Protein AF-A0A9E2Z851-F1 (afdb_monomer)

Mean predicted aligned error: 10.87 Å

Secondary structure (DSSP, 8-state):
-HHHHHHHHHTT-S-HHHHHHHHHHHHHTTTTTS-SSPPPPPP-TTHHHHHHHHHHTS---HHHHHHHTT--HHHHHHHT-TTTT----S-----------

Sequence (101 aa):
MAALAVRADRLKLITPYQSKMFWIEMGRLGYRKREPNEPAKEHPSLLRQMIGFHMKKLNYSIAEMAKLLQLRAAEFQEMYRAEMVGEPSPAGGRPKLRVIK

Foldseek 3Di:
DLVVLVVCVVVVVDDPVVSVVVVVVCVVVVCVPPNPDDPDDDADQCLLVVVCCCCPVVVDDLCNVCVVVVHDSVVSCVCRPPVRNDDPPPPPDDPPDDDDD

Solvent-accessible surface area (backbone atoms only — not comparable to full-atom values): 6358 Å² total; per-residue (Å²): 109,71,69,56,56,54,50,36,48,76,69,62,76,46,51,74,66,54,53,53,49,53,54,52,51,33,54,76,71,45,42,79,83,46,59,94,66,78,76,75,87,84,72,60,81,56,56,47,55,55,52,49,40,42,41,71,73,68,62,45,49,67,64,53,50,10,57,74,70,75,42,52,56,69,56,42,50,66,70,66,30,70,81,74,43,48,78,80,63,90,68,84,63,75,85,77,82,78,82,84,129

Nearest PDB structures (foldseek):
  2wiu-assembly1_B  TM=5.744E-01  e=1.446E+00  Escherichia coli
  4yg1-assembly1_C  TM=5.669E-01  e=1.537E+00  Escherichia coli K-12
  4go1-assembly1_B-2  TM=5.856E-01  e=5.582E+00  Escherichia coli K-12
  2din-assembly1_A  TM=4.454E-01  e=5.582E+00  Homo sapiens

Radius of gyration: 21.44 Å; Cα contacts (8 Å, |Δi|>4): 47; chains: 1; bounding box: 44×41×48 Å

Structure (mmCIF, N/CA/C/O backbone):
data_AF-A0A9E2Z851-F1
#
_entry.id   AF-A0A9E2Z851-F1
#
loop_
_atom_site.group_PDB
_atom_site.id
_atom_site.type_symbol
_atom_site.label_atom_id
_atom_site.label_alt_id
_atom_site.label_comp_id
_atom_site.label_asym_id
_atom_site.label_entity_id
_atom_site.label_seq_id
_atom_site.pdbx_PDB_ins_code
_atom_site.Cartn_x
_atom_site.Cartn_y
_atom_site.Cartn_z
_atom_site.occupancy
_atom_site.B_iso_or_equiv
_atom_site.auth_seq_id
_atom_site.auth_comp_id
_atom_site.auth_asym_id
_atom_site.auth_atom_id
_atom_site.pdbx_PDB_model_num
ATOM 1 N N . MET A 1 1 ? 7.458 2.916 -13.117 1.00 77.31 1 MET A N 1
ATOM 2 C CA . MET A 1 1 ? 8.563 2.332 -13.916 1.00 77.31 1 MET A CA 1
ATOM 3 C C . MET A 1 1 ? 9.961 2.807 -13.513 1.00 77.31 1 MET A C 1
ATOM 5 O O . MET A 1 1 ? 10.811 1.959 -13.265 1.00 77.31 1 MET A O 1
ATOM 9 N N . ALA A 1 2 ? 10.236 4.115 -13.410 1.00 87.94 2 ALA A N 1
ATOM 10 C CA . ALA A 1 2 ? 11.586 4.624 -13.103 1.00 87.94 2 ALA A CA 1
ATOM 11 C C . ALA A 1 2 ? 12.204 4.038 -11.813 1.00 87.94 2 ALA A C 1
ATOM 13 O O . ALA A 1 2 ? 13.385 3.699 -11.786 1.00 87.94 2 ALA A O 1
ATOM 14 N N . ALA A 1 3 ? 11.394 3.846 -10.766 1.00 89.44 3 ALA A N 1
ATOM 15 C CA . ALA A 1 3 ? 11.837 3.245 -9.507 1.00 89.44 3 ALA A CA 1
ATOM 16 C C . ALA A 1 3 ? 12.375 1.808 -9.671 1.00 89.44 3 ALA A C 1
ATOM 18 O O . ALA A 1 3 ? 13.351 1.443 -9.015 1.00 89.44 3 ALA A O 1
ATOM 19 N N . LEU A 1 4 ? 11.788 1.009 -10.572 1.00 90.12 4 LEU A N 1
ATOM 20 C CA . LEU A 1 4 ? 12.231 -0.364 -10.840 1.00 90.12 4 LEU A CA 1
ATOM 21 C C . LEU A 1 4 ? 13.586 -0.384 -11.549 1.00 90.12 4 LEU A C 1
ATOM 23 O O . LEU A 1 4 ? 14.470 -1.131 -11.136 1.00 90.12 4 LEU A O 1
ATOM 27 N N . ALA A 1 5 ? 13.777 0.478 -12.553 1.00 91.62 5 ALA A N 1
ATOM 28 C CA . ALA A 1 5 ? 15.055 0.606 -13.255 1.00 91.62 5 ALA A CA 1
ATOM 29 C C . ALA A 1 5 ? 16.184 1.020 -12.293 1.00 91.62 5 ALA A C 1
ATOM 31 O O . ALA A 1 5 ? 17.238 0.389 -12.270 1.00 91.62 5 ALA A O 1
ATOM 32 N N . VAL A 1 6 ? 15.932 2.008 -11.423 1.00 94.31 6 VAL A N 1
ATOM 33 C CA . VAL A 1 6 ? 16.887 2.433 -10.380 1.00 94.31 6 VAL A CA 1
ATOM 34 C C . VAL A 1 6 ? 17.196 1.297 -9.406 1.00 94.31 6 VAL A C 1
ATOM 36 O O . VAL A 1 6 ? 18.347 1.111 -9.009 1.00 94.31 6 VAL A O 1
ATOM 39 N N . ARG A 1 7 ? 16.183 0.527 -8.990 1.00 97.12 7 ARG A N 1
ATOM 40 C CA . ARG A 1 7 ? 16.388 -0.590 -8.063 1.00 97.12 7 ARG A CA 1
ATOM 41 C C . ARG A 1 7 ? 17.214 -1.708 -8.698 1.00 97.12 7 ARG A C 1
ATOM 43 O O . ARG A 1 7 ? 18.117 -2.211 -8.035 1.00 97.12 7 ARG A O 1
ATOM 50 N N . ALA A 1 8 ? 16.929 -2.072 -9.945 1.00 96.50 8 ALA A N 1
ATOM 51 C CA . ALA A 1 8 ? 17.660 -3.102 -10.680 1.00 96.50 8 ALA A CA 1
ATOM 52 C C . ALA A 1 8 ? 19.133 -2.723 -10.900 1.00 96.50 8 ALA A C 1
ATOM 54 O O . ALA A 1 8 ? 20.013 -3.556 -10.687 1.00 96.50 8 ALA A O 1
ATOM 55 N N . ASP A 1 9 ? 19.399 -1.460 -11.243 1.00 96.88 9 ASP A N 1
ATOM 56 C CA . ASP A 1 9 ? 20.750 -0.905 -11.391 1.00 96.88 9 ASP A CA 1
ATOM 57 C C . ASP A 1 9 ? 21.536 -0.970 -10.070 1.00 96.88 9 ASP A C 1
ATOM 59 O O . ASP A 1 9 ? 22.631 -1.527 -10.012 1.00 96.88 9 ASP A O 1
ATOM 63 N N . ARG A 1 10 ? 20.925 -0.524 -8.960 1.00 97.31 10 ARG A N 1
ATOM 64 C CA . ARG A 1 10 ? 21.531 -0.604 -7.615 1.00 97.31 10 ARG A CA 1
ATOM 65 C C . ARG A 1 10 ? 21.836 -2.033 -7.175 1.00 97.31 10 ARG A C 1
ATOM 67 O O . ARG A 1 10 ? 22.828 -2.259 -6.489 1.00 97.31 10 ARG A O 1
ATOM 74 N N . LEU A 1 11 ? 20.973 -2.980 -7.536 1.00 97.94 11 LEU A N 1
ATOM 75 C CA . LEU A 1 11 ? 21.170 -4.403 -7.257 1.00 97.94 11 LEU A CA 1
ATOM 76 C C . LEU A 1 11 ? 22.121 -5.084 -8.253 1.00 97.94 11 LEU A C 1
ATOM 78 O O . LEU A 1 11 ? 22.370 -6.277 -8.109 1.00 97.94 11 LEU A O 1
ATOM 82 N N . LYS A 1 12 ? 22.657 -4.348 -9.238 1.00 96.75 12 LYS A N 1
ATOM 83 C CA . LYS A 1 12 ? 23.533 -4.862 -10.302 1.00 96.75 12 LYS A CA 1
ATOM 84 C C . LYS A 1 12 ? 22.909 -6.020 -11.094 1.00 96.75 12 LYS A C 1
ATOM 86 O O . LYS A 1 12 ? 23.617 -6.891 -11.588 1.00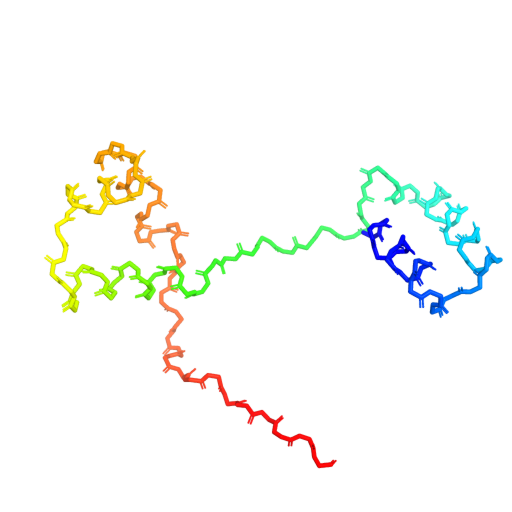 96.75 12 LYS A O 1
ATOM 91 N N . LEU A 1 13 ? 21.580 -6.023 -11.218 1.00 97.81 13 LEU A N 1
ATOM 92 C CA . LEU A 1 13 ? 20.831 -7.013 -12.003 1.00 97.81 13 LEU A CA 1
ATOM 93 C C . LEU A 1 13 ? 20.800 -6.668 -13.498 1.00 97.81 13 LEU A C 1
ATOM 95 O O . LEU A 1 13 ? 20.475 -7.517 -14.320 1.00 97.81 13 LEU A O 1
ATOM 99 N N . ILE A 1 14 ? 21.127 -5.421 -13.840 1.00 96.81 14 ILE A N 1
ATOM 100 C CA . ILE A 1 14 ? 21.260 -4.926 -15.210 1.00 96.81 14 ILE A CA 1
ATOM 101 C C . ILE A 1 14 ? 22.636 -4.291 -15.394 1.00 96.81 14 ILE A C 1
ATOM 103 O O . ILE A 1 14 ? 23.243 -3.796 -14.443 1.00 96.81 14 ILE A O 1
ATOM 107 N N . THR A 1 15 ? 23.135 -4.295 -16.625 1.00 97.81 15 THR A N 1
ATOM 108 C CA . THR A 1 15 ? 24.407 -3.648 -16.961 1.00 97.81 15 THR A CA 1
ATOM 109 C C . THR A 1 15 ? 24.248 -2.124 -17.055 1.00 97.81 15 THR A C 1
ATOM 111 O O . THR A 1 15 ? 23.148 -1.633 -17.335 1.00 97.81 15 THR A O 1
ATOM 114 N N . PRO A 1 16 ? 25.340 -1.343 -16.926 1.00 95.81 16 PRO A N 1
ATOM 115 C CA . PRO A 1 16 ? 25.289 0.110 -17.112 1.00 95.81 16 PRO A CA 1
ATOM 116 C C . PRO A 1 16 ? 24.739 0.522 -18.486 1.00 95.81 16 PRO A C 1
ATOM 118 O O . PRO A 1 16 ? 24.031 1.521 -18.613 1.00 95.81 16 PRO A O 1
ATOM 121 N N . TYR A 1 17 ? 25.025 -0.275 -19.522 1.00 96.88 17 TYR A N 1
ATOM 122 C CA . TYR A 1 17 ? 24.484 -0.060 -20.861 1.00 96.88 17 TYR A CA 1
ATOM 123 C C . TYR A 1 17 ? 22.965 -0.257 -20.899 1.00 96.88 17 TYR A C 1
ATOM 125 O O . TYR A 1 17 ? 22.254 0.610 -21.404 1.00 96.88 17 TYR A O 1
ATOM 133 N N . GLN A 1 18 ? 22.456 -1.348 -20.319 1.00 96.31 18 GLN A N 1
ATOM 134 C CA . GLN A 1 18 ? 21.014 -1.603 -20.228 1.00 96.31 18 GLN A CA 1
ATOM 135 C C . GLN A 1 18 ? 20.306 -0.497 -19.444 1.00 96.31 18 GLN A C 1
ATOM 137 O O . GLN A 1 18 ? 19.294 0.021 -19.905 1.00 96.31 18 GLN A O 1
ATOM 142 N N . SER A 1 19 ? 20.874 -0.077 -18.311 1.00 96.00 19 SER A N 1
ATOM 143 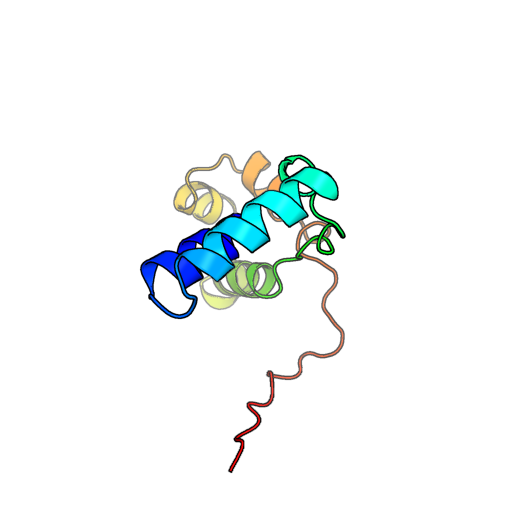C CA . SER A 1 19 ? 20.374 1.043 -17.505 1.00 96.00 19 SER A CA 1
ATOM 144 C C . SER A 1 19 ? 20.247 2.322 -18.345 1.00 96.00 19 SER A C 1
ATOM 146 O O . SER A 1 19 ? 19.171 2.919 -18.425 1.00 96.00 19 SER A O 1
ATOM 148 N N . LYS A 1 20 ? 21.303 2.693 -19.086 1.00 95.62 20 LYS A N 1
ATOM 149 C CA . LYS A 1 20 ? 21.286 3.836 -20.015 1.00 95.62 20 LYS A CA 1
ATOM 150 C C . LYS A 1 20 ? 20.215 3.693 -21.103 1.00 95.62 20 LYS A C 1
ATOM 152 O O . LYS A 1 20 ? 19.493 4.655 -21.365 1.00 95.62 20 LYS A O 1
ATOM 157 N N . MET A 1 21 ? 20.107 2.523 -21.733 1.00 96.69 21 MET A N 1
ATOM 158 C CA . MET A 1 21 ? 19.119 2.276 -22.789 1.00 96.69 21 MET A CA 1
ATOM 159 C C . MET A 1 21 ? 17.684 2.381 -22.267 1.00 96.69 21 MET A C 1
ATOM 161 O O . MET A 1 21 ? 16.872 3.070 -22.882 1.00 96.69 21 MET A O 1
ATOM 165 N N . PHE A 1 22 ? 17.395 1.817 -21.090 1.00 93.62 22 PHE A N 1
ATOM 166 C CA . PHE A 1 22 ? 16.091 1.952 -20.437 1.00 93.62 22 PHE A CA 1
ATOM 167 C C . PHE A 1 22 ? 15.703 3.417 -20.235 1.00 93.62 22 PHE A C 1
ATOM 169 O O . PHE A 1 22 ? 14.562 3.803 -20.488 1.00 93.62 22 PHE A O 1
ATOM 176 N N . TRP A 1 23 ? 16.643 4.260 -19.807 1.00 93.31 23 TRP A N 1
ATOM 177 C CA . TRP A 1 23 ? 16.376 5.685 -19.623 1.00 93.31 23 TRP A CA 1
ATOM 178 C C . TRP A 1 23 ? 16.081 6.425 -20.927 1.00 93.31 23 TRP A C 1
ATOM 180 O O . TRP A 1 23 ? 15.180 7.269 -20.946 1.00 93.31 23 TRP A O 1
ATOM 190 N N . ILE A 1 24 ? 16.811 6.108 -21.998 1.00 94.69 24 ILE A N 1
ATOM 191 C CA . ILE A 1 24 ? 16.581 6.678 -23.332 1.00 94.69 24 ILE A CA 1
ATOM 192 C C . ILE A 1 24 ? 15.197 6.274 -23.839 1.00 94.69 24 ILE A C 1
ATOM 194 O O . ILE A 1 24 ? 14.422 7.127 -24.271 1.00 94.69 24 ILE A O 1
ATOM 198 N N . GLU A 1 25 ? 14.853 4.993 -23.731 1.00 93.62 25 GLU A N 1
ATOM 199 C CA . GLU A 1 25 ? 13.580 4.469 -24.211 1.00 93.62 25 GLU A CA 1
ATOM 200 C C . GLU A 1 25 ? 12.388 5.017 -23.416 1.00 93.62 25 GLU A C 1
ATOM 202 O O . GLU A 1 25 ? 11.417 5.487 -24.011 1.00 93.62 25 GLU A O 1
ATOM 207 N N . MET A 1 26 ? 12.490 5.081 -22.084 1.00 91.88 26 MET A N 1
ATOM 208 C CA . MET A 1 26 ? 11.474 5.726 -21.243 1.00 91.88 26 MET A CA 1
ATOM 209 C C . MET A 1 26 ? 11.302 7.216 -21.570 1.00 91.88 26 MET A C 1
ATOM 211 O O . MET A 1 26 ? 10.197 7.744 -21.452 1.00 91.88 26 MET A O 1
ATOM 215 N N . GLY A 1 27 ? 12.375 7.912 -21.960 1.00 91.62 27 GLY A N 1
ATOM 216 C CA . GLY A 1 27 ? 12.304 9.294 -22.437 1.00 91.62 27 GLY A CA 1
ATOM 217 C C . GLY A 1 27 ? 11.561 9.401 -23.768 1.00 91.62 27 GLY A C 1
ATOM 218 O O . GLY A 1 27 ? 10.610 10.174 -23.875 1.00 91.62 27 GLY A O 1
ATOM 219 N N . ARG A 1 28 ? 11.952 8.576 -24.746 1.00 93.69 28 ARG A N 1
ATOM 220 C CA . ARG A 1 28 ? 11.355 8.515 -26.090 1.00 93.69 28 ARG A CA 1
ATOM 221 C C . ARG A 1 28 ? 9.859 8.204 -26.053 1.00 93.69 28 ARG A C 1
ATOM 223 O O . ARG A 1 28 ? 9.098 8.796 -26.808 1.00 93.69 28 ARG A O 1
ATOM 230 N N . LEU A 1 29 ? 9.443 7.293 -25.177 1.00 91.25 29 LEU A N 1
ATOM 231 C CA . LEU A 1 29 ? 8.048 6.870 -25.028 1.00 91.25 29 LEU A CA 1
ATOM 232 C C . LEU A 1 29 ? 7.226 7.782 -24.096 1.00 91.25 29 LEU A C 1
ATOM 234 O O . LEU A 1 29 ? 6.042 7.539 -23.885 1.00 91.25 29 LEU A O 1
ATOM 238 N N . GLY A 1 30 ? 7.831 8.823 -23.512 1.00 90.31 30 GLY A N 1
ATOM 239 C CA . GLY A 1 30 ? 7.146 9.743 -22.595 1.00 90.31 30 GLY A CA 1
ATOM 240 C C . GLY A 1 30 ? 6.880 9.176 -21.192 1.00 90.31 30 GLY A C 1
ATOM 241 O O . GLY A 1 30 ? 6.302 9.862 -20.346 1.00 90.31 30 GLY A O 1
ATOM 242 N N . TYR A 1 31 ? 7.374 7.971 -20.894 1.00 90.69 31 TYR A N 1
ATOM 243 C CA . TYR A 1 31 ? 7.142 7.255 -19.634 1.00 90.69 31 TYR A CA 1
ATOM 244 C C . TYR A 1 31 ? 7.775 7.900 -18.401 1.00 90.69 31 TYR A C 1
ATOM 246 O O . TYR A 1 31 ? 7.471 7.529 -17.269 1.00 90.69 31 TYR A O 1
ATOM 254 N N . ARG A 1 32 ? 8.636 8.903 -18.602 1.00 83.94 32 ARG A N 1
ATOM 255 C CA . ARG A 1 32 ? 9.179 9.730 -17.516 1.00 83.94 32 ARG A CA 1
ATOM 256 C C . ARG A 1 32 ? 8.131 10.626 -16.856 1.00 83.94 32 ARG A C 1
ATOM 258 O O . ARG A 1 32 ? 8.335 11.021 -15.715 1.00 83.94 32 ARG A O 1
ATOM 265 N N . LYS A 1 33 ? 7.073 10.993 -17.586 1.00 84.62 33 LYS A N 1
ATOM 266 C CA . LYS A 1 33 ? 6.017 11.898 -17.101 1.00 84.62 33 LYS A CA 1
ATOM 267 C C . LYS A 1 33 ? 4.726 11.162 -16.768 1.00 84.62 33 LYS A C 1
ATOM 269 O O . LYS A 1 33 ? 4.015 11.584 -15.866 1.00 84.62 33 LYS A O 1
ATOM 274 N N . ARG A 1 34 ? 4.421 10.084 -17.492 1.00 83.31 34 ARG A N 1
ATOM 275 C CA . ARG A 1 34 ? 3.224 9.272 -17.270 1.00 83.31 34 ARG A CA 1
ATOM 276 C C . ARG A 1 34 ? 3.544 7.815 -17.529 1.00 83.31 34 ARG A C 1
ATOM 278 O O . ARG A 1 34 ? 4.054 7.500 -18.597 1.00 83.31 34 ARG A O 1
ATOM 285 N N . GLU A 1 35 ? 3.257 6.940 -16.574 1.00 82.56 35 GLU A N 1
ATOM 286 C CA . GLU A 1 35 ? 3.475 5.510 -16.785 1.00 82.56 35 GLU A CA 1
ATOM 287 C C . GLU A 1 35 ? 2.615 4.997 -17.959 1.00 82.56 35 GLU A C 1
ATOM 289 O O . GLU A 1 35 ? 1.550 5.564 -18.219 1.00 82.56 35 GLU A O 1
ATOM 294 N N . PRO A 1 36 ? 3.079 3.970 -18.701 1.00 82.81 36 PRO A N 1
ATOM 295 C CA . PRO A 1 36 ? 2.388 3.471 -19.893 1.00 82.81 36 PRO A CA 1
ATOM 296 C C . PRO A 1 36 ? 0.926 3.118 -19.613 1.00 82.81 36 PRO A C 1
ATOM 298 O O . PRO A 1 36 ? 0.044 3.509 -20.371 1.00 82.81 36 PRO A O 1
ATOM 301 N N . ASN A 1 37 ? 0.698 2.439 -18.488 1.00 81.69 37 ASN A N 1
ATOM 302 C CA . ASN A 1 37 ? -0.609 2.119 -17.941 1.00 81.69 37 ASN A CA 1
ATOM 303 C C . ASN A 1 37 ? -0.610 2.521 -16.470 1.00 81.69 37 ASN A C 1
ATOM 305 O O . ASN A 1 37 ? 0.302 2.155 -15.726 1.00 81.69 37 ASN A O 1
ATOM 309 N N . GLU A 1 38 ? -1.633 3.255 -16.052 1.00 78.75 38 GLU A N 1
ATOM 310 C CA . GLU A 1 38 ? -1.864 3.495 -14.634 1.00 78.75 38 GLU A CA 1
ATOM 311 C C . GLU A 1 38 ? -2.333 2.180 -13.996 1.00 78.75 38 GLU A C 1
ATOM 313 O O . GLU A 1 38 ? -3.238 1.534 -14.540 1.00 78.75 38 GLU A O 1
ATOM 318 N N . PRO A 1 39 ? -1.717 1.727 -12.890 1.00 77.50 39 PRO A N 1
ATOM 319 C CA . PRO A 1 39 ? -2.237 0.577 -12.171 1.00 77.50 39 PRO A CA 1
ATOM 320 C C . PRO A 1 39 ? -3.668 0.875 -11.716 1.00 77.50 39 PRO A C 1
ATOM 322 O O . PRO A 1 39 ? -4.004 2.010 -11.367 1.00 77.50 39 PRO A O 1
ATOM 325 N N . ALA A 1 40 ? -4.522 -0.149 -11.724 1.00 82.00 40 ALA A N 1
ATOM 326 C CA . ALA A 1 40 ? -5.861 -0.018 -11.167 1.00 82.00 40 ALA A CA 1
ATOM 327 C C . ALA A 1 40 ? -5.760 0.454 -9.709 1.00 82.00 40 ALA A C 1
ATOM 329 O O . ALA A 1 40 ? -4.836 0.061 -8.994 1.00 82.00 40 ALA A O 1
ATOM 330 N N . LYS A 1 41 ? -6.709 1.291 -9.272 1.00 78.44 41 LYS A N 1
ATOM 331 C CA . LYS A 1 41 ? -6.751 1.758 -7.883 1.00 78.44 41 LYS A CA 1
ATOM 332 C C . LYS A 1 41 ? -6.738 0.550 -6.950 1.00 78.44 41 LYS A C 1
ATOM 334 O O . LYS A 1 41 ? -7.629 -0.296 -7.003 1.00 78.44 41 LYS A O 1
ATOM 339 N N . GLU A 1 42 ? -5.713 0.473 -6.111 1.00 71.62 42 GLU A N 1
ATOM 340 C CA . GLU A 1 42 ? -5.628 -0.570 -5.102 1.00 71.62 42 GLU A CA 1
ATOM 341 C C . GLU A 1 42 ? -6.657 -0.290 -4.008 1.00 71.62 42 GLU A C 1
ATOM 343 O O . GLU A 1 42 ? -6.713 0.804 -3.445 1.00 71.62 42 GLU A O 1
ATOM 348 N N . HIS A 1 43 ? -7.472 -1.296 -3.702 1.00 73.19 43 HIS A N 1
ATOM 349 C CA . HIS A 1 43 ? -8.383 -1.256 -2.568 1.00 73.19 43 HIS A CA 1
ATOM 350 C C . HIS A 1 43 ? -7.808 -2.115 -1.440 1.00 73.19 43 HIS A C 1
ATOM 352 O O . HIS A 1 43 ? -7.479 -3.286 -1.665 1.00 73.19 43 HIS A O 1
ATOM 358 N N . PRO A 1 44 ? -7.671 -1.572 -0.222 1.00 74.81 44 PRO A N 1
ATOM 359 C CA . PRO A 1 44 ? -7.052 -2.299 0.871 1.00 74.81 44 PRO A CA 1
ATOM 360 C C . PRO A 1 44 ? -7.967 -3.435 1.345 1.00 74.81 44 PRO A C 1
ATOM 362 O O . PRO A 1 44 ? -8.964 -3.216 2.029 1.00 74.81 44 PRO A O 1
ATOM 365 N N . SER A 1 45 ? -7.599 -4.675 1.023 1.00 73.88 45 SER A N 1
ATOM 366 C CA . SER A 1 45 ? -8.396 -5.870 1.340 1.00 73.88 45 SER A CA 1
ATOM 367 C C . SER A 1 45 ? -8.438 -6.205 2.838 1.00 73.88 45 SER A C 1
ATOM 369 O O . SER A 1 45 ? -9.429 -6.741 3.336 1.00 73.88 45 SER A O 1
ATOM 371 N N . LEU A 1 46 ? -7.373 -5.873 3.575 1.00 83.12 46 LEU A N 1
ATOM 372 C CA . LEU A 1 46 ? -7.235 -6.185 5.002 1.00 83.12 46 LEU A CA 1
ATOM 373 C C .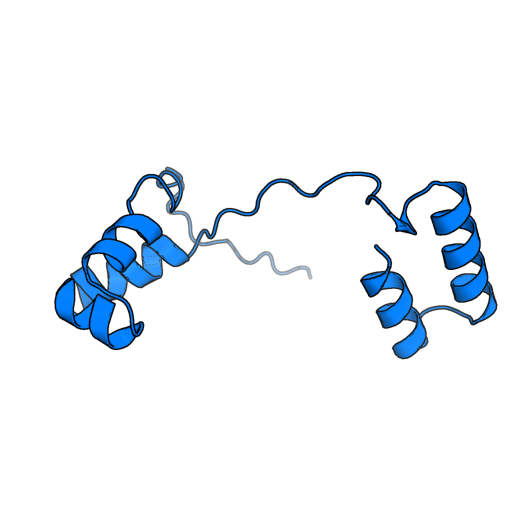 LEU A 1 46 ? -7.729 -5.076 5.928 1.00 83.12 46 LEU A C 1
ATOM 375 O O . LEU A 1 46 ? -8.024 -5.348 7.091 1.00 83.12 46 LEU A O 1
ATOM 379 N N . LEU A 1 47 ? -7.862 -3.842 5.439 1.00 85.19 47 LEU A N 1
ATOM 380 C CA . LEU A 1 47 ? -8.193 -2.701 6.292 1.00 85.19 47 LEU A CA 1
ATOM 381 C C . LEU A 1 47 ? -9.551 -2.890 6.983 1.00 85.19 47 LEU A C 1
ATOM 383 O O . LEU A 1 47 ? -9.679 -2.647 8.183 1.00 85.19 47 LEU A O 1
ATOM 387 N N . ARG A 1 48 ? -10.539 -3.452 6.272 1.00 80.44 48 ARG A N 1
ATOM 388 C CA . ARG A 1 48 ? -11.862 -3.774 6.840 1.00 80.44 48 ARG A CA 1
ATOM 389 C C . ARG A 1 48 ? -11.750 -4.779 7.971 1.00 80.44 48 ARG A C 1
ATOM 391 O O . ARG A 1 48 ? -12.422 -4.648 8.992 1.00 8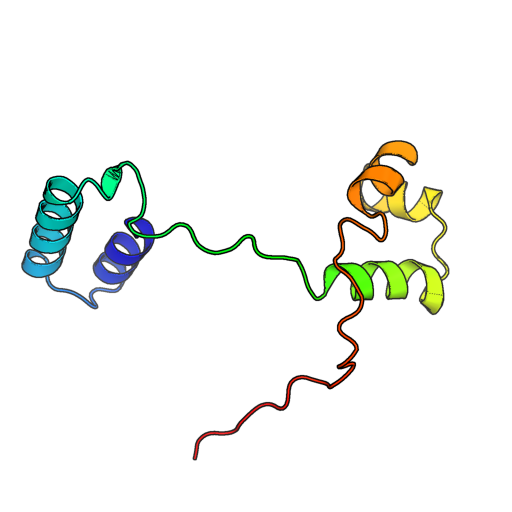0.44 48 ARG A O 1
ATOM 398 N N . GLN A 1 49 ? -10.921 -5.799 7.767 1.00 84.62 49 GLN A N 1
ATOM 399 C CA . GLN A 1 49 ? -10.728 -6.872 8.731 1.00 84.62 49 GLN A CA 1
ATOM 400 C C . GLN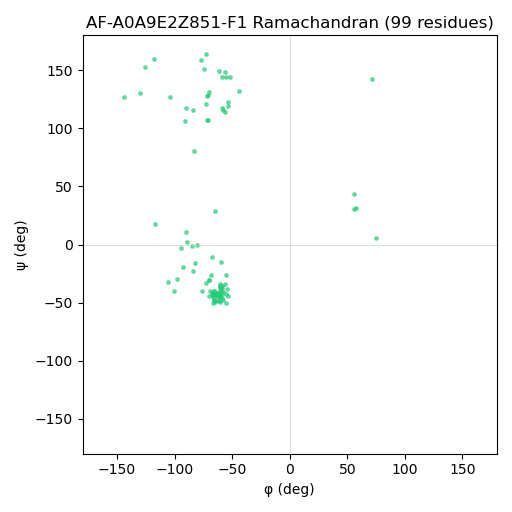 A 1 49 ? -10.028 -6.346 9.981 1.00 84.62 49 GLN A C 1
ATOM 402 O O . GLN A 1 49 ? -10.457 -6.671 11.082 1.00 84.62 49 GLN A O 1
ATOM 407 N N . MET A 1 50 ? -9.022 -5.482 9.823 1.00 88.12 50 MET A N 1
ATOM 408 C CA . MET A 1 50 ? -8.330 -4.850 10.946 1.00 88.12 50 MET A CA 1
ATOM 409 C C . MET A 1 50 ? -9.288 -4.008 11.786 1.00 88.12 50 MET A C 1
ATOM 411 O O . MET A 1 50 ? -9.356 -4.193 12.998 1.00 88.12 50 MET A O 1
ATOM 415 N N . ILE A 1 51 ? -10.080 -3.137 11.162 1.00 89.12 51 ILE A N 1
ATOM 416 C CA . ILE A 1 51 ? -11.021 -2.272 11.889 1.00 89.12 51 ILE A CA 1
ATOM 417 C C . ILE A 1 51 ? -12.125 -3.104 12.537 1.00 89.12 51 ILE A C 1
ATOM 419 O O . ILE A 1 51 ? -12.416 -2.945 13.720 1.00 89.12 51 ILE A O 1
ATOM 423 N N . GLY A 1 52 ? -12.685 -4.061 11.793 1.00 87.12 52 GLY A N 1
ATOM 424 C CA . GLY A 1 52 ? -13.675 -4.994 12.317 1.00 87.12 52 GLY A CA 1
ATOM 425 C C . GLY A 1 52 ? -13.148 -5.813 13.496 1.00 87.12 52 GLY A C 1
ATOM 426 O O . GLY A 1 52 ? -13.888 -6.045 14.446 1.00 87.12 52 GLY A O 1
ATOM 427 N N . PHE A 1 53 ? -11.878 -6.215 13.477 1.00 90.12 53 PHE A N 1
ATOM 428 C CA . PHE A 1 53 ? -11.240 -6.916 14.586 1.00 90.12 53 PHE A CA 1
ATOM 429 C C . PHE A 1 53 ? -11.136 -6.028 15.832 1.00 90.12 53 PHE A C 1
ATOM 431 O O . PHE A 1 53 ? -11.587 -6.434 16.900 1.00 90.12 53 PHE A O 1
ATOM 438 N N . HIS A 1 54 ? -10.636 -4.797 15.706 1.00 91.62 54 HIS A N 1
ATOM 439 C CA . HIS A 1 54 ? -10.505 -3.898 16.858 1.00 91.62 54 HIS A CA 1
ATOM 440 C C . HIS A 1 54 ? -11.870 -3.531 17.455 1.00 91.62 54 HIS A C 1
ATOM 442 O O . HIS A 1 54 ? -12.048 -3.587 18.668 1.00 91.62 54 HIS A O 1
ATOM 448 N N . MET A 1 55 ? -12.870 -3.259 16.615 1.00 89.31 55 MET A N 1
ATOM 449 C CA . MET A 1 55 ? -14.200 -2.889 17.104 1.00 89.31 55 MET A CA 1
ATOM 450 C C . MET A 1 55 ? -15.009 -4.078 17.639 1.00 89.31 55 MET A C 1
ATOM 452 O O . MET A 1 55 ? -15.691 -3.936 18.645 1.00 89.31 55 MET A O 1
ATOM 456 N N . LYS A 1 56 ? -14.960 -5.255 16.992 1.00 88.50 56 LYS A N 1
ATOM 457 C CA . LYS A 1 56 ? -15.824 -6.404 17.349 1.00 88.50 56 LYS A CA 1
ATOM 458 C C . LYS A 1 56 ? -15.162 -7.445 18.245 1.00 88.50 56 LYS A C 1
ATOM 460 O O . LYS A 1 56 ? -15.866 -8.178 18.929 1.00 88.50 56 LYS A O 1
ATOM 465 N N . LYS A 1 57 ? -13.839 -7.612 18.162 1.00 90.75 57 LYS A N 1
ATOM 466 C CA . LYS A 1 57 ? -13.102 -8.607 18.963 1.00 90.75 57 LYS A CA 1
ATOM 467 C C . LYS A 1 57 ? -12.423 -7.977 20.163 1.00 90.75 57 LYS A C 1
ATOM 469 O O . LYS A 1 57 ? -12.441 -8.581 21.227 1.00 90.75 57 LYS A O 1
ATOM 474 N N . LEU A 1 58 ? -11.858 -6.785 19.992 1.00 94.19 58 LEU A N 1
ATOM 475 C CA . LEU A 1 58 ? -11.218 -6.053 21.084 1.00 94.19 58 LEU A CA 1
ATOM 476 C C . LEU A 1 58 ? -12.155 -5.040 21.764 1.00 94.19 58 LEU A C 1
ATOM 478 O O . LEU A 1 58 ? -11.755 -4.426 22.745 1.00 94.19 58 LEU A O 1
ATOM 482 N N . ASN A 1 59 ? -13.393 -4.892 21.274 1.00 92.75 59 ASN A N 1
ATOM 483 C CA . ASN A 1 59 ? -14.433 -4.005 21.813 1.00 92.75 59 ASN A CA 1
ATOM 484 C C . ASN A 1 59 ? -14.044 -2.521 21.883 1.00 92.75 59 ASN A C 1
ATOM 486 O O . ASN A 1 59 ? -14.527 -1.797 22.749 1.00 92.75 59 ASN A O 1
ATOM 490 N N . TYR 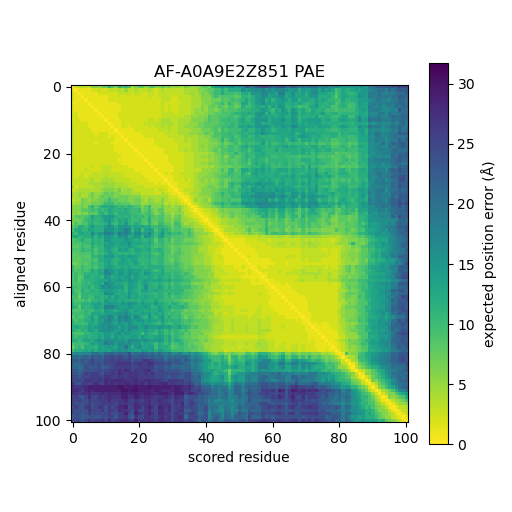A 1 60 ? -13.205 -2.052 20.958 1.00 92.81 60 TYR A N 1
ATOM 491 C CA . TYR A 1 60 ? -12.863 -0.635 20.887 1.00 92.81 60 TYR A CA 1
ATOM 492 C C . TYR A 1 60 ? -14.071 0.176 20.416 1.00 92.81 60 TYR A C 1
ATOM 494 O O . TYR A 1 60 ? -14.688 -0.118 19.386 1.00 92.81 60 TYR A O 1
ATOM 502 N N . SER A 1 61 ? -14.361 1.251 21.137 1.00 92.44 61 SER A N 1
ATOM 503 C CA . SER A 1 61 ? -15.302 2.277 20.709 1.00 92.44 61 SER A CA 1
ATOM 504 C C . SER A 1 61 ? -14.718 3.144 19.588 1.00 92.44 61 SER A C 1
ATOM 506 O O . SER A 1 61 ? -13.509 3.200 19.352 1.00 92.44 61 SER A O 1
ATOM 508 N N . ILE A 1 62 ? -15.587 3.891 18.904 1.00 91.06 62 ILE A N 1
ATOM 509 C CA . ILE A 1 62 ? -15.173 4.858 17.874 1.00 91.06 62 ILE A CA 1
ATOM 510 C C . ILE A 1 62 ? -14.240 5.924 18.463 1.00 91.06 62 ILE A C 1
ATOM 512 O O . ILE A 1 62 ? -13.270 6.310 17.816 1.00 91.06 62 ILE A O 1
ATOM 516 N N . ALA A 1 63 ? -14.510 6.387 19.686 1.00 93.31 63 ALA A N 1
ATOM 517 C CA . ALA A 1 63 ? -13.688 7.393 20.352 1.00 93.31 63 ALA A CA 1
ATOM 518 C C . ALA A 1 63 ? -12.280 6.862 20.661 1.00 93.31 63 ALA A C 1
ATOM 520 O O . ALA A 1 63 ? -11.293 7.567 20.457 1.00 93.31 63 ALA A O 1
ATOM 521 N N . GLU A 1 64 ? -12.176 5.605 21.095 1.00 93.50 64 GLU A N 1
ATOM 522 C CA . GLU A 1 64 ? -10.891 4.950 21.354 1.00 93.50 64 GLU A CA 1
ATOM 523 C C . GLU A 1 64 ? -10.118 4.686 20.065 1.00 93.50 64 GLU A C 1
ATOM 525 O O . GLU A 1 64 ? -8.914 4.918 20.029 1.00 93.50 64 GLU A O 1
ATOM 530 N N . MET A 1 65 ? -10.797 4.276 18.990 1.00 93.25 65 MET A N 1
ATOM 531 C CA . MET A 1 65 ? -10.175 4.123 17.671 1.00 93.25 65 MET A CA 1
ATOM 532 C C . MET A 1 65 ? -9.667 5.454 17.113 1.00 93.25 65 MET A C 1
ATOM 534 O O . MET A 1 65 ? -8.545 5.526 16.615 1.00 93.25 65 MET A O 1
ATOM 538 N N . ALA A 1 66 ? -10.466 6.515 17.226 1.00 94.06 66 ALA A N 1
ATOM 539 C CA . ALA A 1 66 ? -10.069 7.855 16.814 1.00 94.06 66 ALA A CA 1
ATOM 540 C C . ALA A 1 66 ? -8.844 8.326 17.614 1.00 94.06 66 ALA A C 1
ATOM 542 O O . ALA A 1 66 ? -7.863 8.781 17.034 1.00 94.06 66 ALA A O 1
ATOM 543 N N . LYS A 1 67 ? -8.834 8.102 18.933 1.00 95.19 67 LYS A N 1
ATOM 544 C CA . LYS A 1 67 ? -7.684 8.403 19.793 1.00 95.19 67 LYS A CA 1
ATOM 545 C C . LYS A 1 67 ? -6.443 7.574 19.436 1.00 95.19 67 LYS A C 1
ATOM 547 O O . LYS A 1 67 ? -5.349 8.127 19.384 1.00 95.19 67 LYS A O 1
ATOM 552 N N . LEU A 1 68 ? -6.599 6.274 19.174 1.00 93.69 68 LEU A N 1
ATOM 553 C CA . LEU A 1 68 ? -5.511 5.371 18.777 1.00 93.69 68 LEU A CA 1
ATOM 554 C C . LEU A 1 68 ? -4.829 5.857 17.493 1.00 93.69 68 LEU A C 1
ATOM 556 O O . LEU A 1 68 ? -3.605 5.852 17.399 1.00 93.69 68 LEU A O 1
ATOM 560 N N . LEU A 1 69 ? -5.630 6.296 16.523 1.00 92.44 69 LEU A N 1
ATOM 561 C CA . LEU A 1 69 ? -5.166 6.750 15.214 1.00 92.44 69 LEU A CA 1
ATOM 562 C C . LEU A 1 69 ? -4.838 8.249 15.166 1.00 92.44 69 LEU A C 1
ATOM 564 O O . LEU A 1 69 ? -4.459 8.736 14.106 1.00 92.44 69 LEU A O 1
ATOM 568 N N . GLN A 1 70 ? -4.955 8.965 16.291 1.00 95.25 70 GLN A N 1
ATOM 569 C CA . GLN A 1 70 ? -4.746 10.416 16.384 1.00 95.25 70 GLN A CA 1
ATOM 570 C C . GLN A 1 70 ? -5.635 11.210 15.407 1.00 95.25 70 GLN A C 1
ATOM 572 O O . GLN A 1 70 ? -5.192 12.148 14.751 1.00 95.25 70 GLN A O 1
ATOM 577 N N . LEU A 1 71 ? -6.906 10.816 15.320 1.00 94.12 71 LEU A N 1
ATOM 578 C CA . LEU A 1 71 ? -7.937 11.416 14.475 1.00 94.12 71 LEU A CA 1
ATOM 579 C C . LEU A 1 71 ? -9.078 11.979 15.323 1.00 94.12 71 LEU A C 1
ATOM 581 O O . LEU A 1 71 ? -9.324 11.544 16.452 1.00 94.12 71 LEU A O 1
ATOM 585 N N . ARG A 1 72 ? -9.858 12.895 14.747 1.00 93.94 72 ARG A N 1
ATOM 586 C CA . ARG A 1 72 ? -11.181 13.237 15.280 1.00 93.94 72 ARG A CA 1
ATOM 587 C C . ARG A 1 72 ? -12.167 12.112 14.964 1.00 93.94 72 ARG A C 1
ATOM 589 O O . ARG A 1 72 ? -12.062 11.435 13.945 1.00 93.94 72 ARG A O 1
ATOM 596 N N . ALA A 1 73 ? -13.186 11.938 15.806 1.00 89.38 73 ALA A N 1
ATOM 597 C CA . ALA A 1 73 ? -14.192 10.889 15.609 1.00 89.38 73 ALA A CA 1
ATOM 598 C C . ALA A 1 73 ? -14.927 11.005 14.257 1.00 89.38 73 ALA A C 1
ATOM 600 O O . ALA A 1 73 ? -15.218 9.990 13.626 1.00 89.38 73 ALA A O 1
ATOM 601 N N . ALA A 1 74 ? -15.184 12.234 13.797 1.00 91.12 74 ALA A N 1
ATOM 602 C CA . ALA A 1 74 ? -15.781 12.494 12.488 1.00 91.12 74 ALA A CA 1
ATOM 603 C C . ALA A 1 74 ? -14.861 12.066 11.330 1.00 91.12 74 ALA A C 1
ATOM 605 O O . ALA A 1 74 ? -15.324 11.417 10.398 1.00 91.12 74 ALA A O 1
ATOM 606 N N . GLU A 1 75 ? -13.560 12.353 11.428 1.00 90.25 75 GLU A N 1
ATOM 607 C CA . GLU A 1 75 ? -12.560 11.971 10.419 1.00 90.25 75 GLU A CA 1
ATOM 608 C C . GLU A 1 75 ? -12.388 10.454 10.363 1.00 90.25 75 GLU A C 1
ATOM 610 O O . GLU A 1 75 ? -12.364 9.868 9.286 1.00 90.25 75 GLU A O 1
ATOM 615 N N . PHE A 1 76 ? -12.347 9.795 11.525 1.00 90.75 76 PHE A N 1
ATOM 616 C CA . PHE A 1 76 ? -12.310 8.337 11.593 1.00 90.75 76 PHE A CA 1
ATOM 617 C C . PHE A 1 76 ? -13.519 7.714 10.881 1.00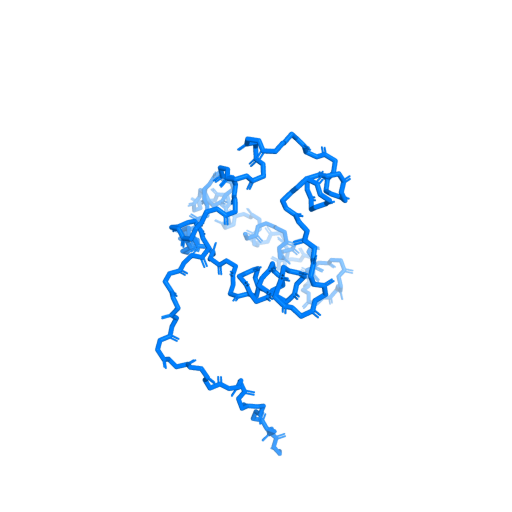 90.75 76 PHE A C 1
ATOM 619 O O . PHE A 1 76 ? -13.370 6.804 10.067 1.00 90.75 76 PHE A O 1
ATOM 626 N N . GLN A 1 77 ? -14.719 8.221 11.164 1.00 87.38 77 GLN A N 1
ATOM 627 C CA . GLN A 1 77 ? -15.946 7.765 10.516 1.00 87.38 77 GLN A CA 1
ATOM 628 C C . GLN A 1 77 ? -15.902 7.981 9.002 1.00 87.38 77 GLN A C 1
ATOM 630 O O . GLN A 1 77 ? -16.290 7.097 8.252 1.00 87.38 77 GLN A O 1
ATOM 635 N N . GLU A 1 78 ? -15.437 9.135 8.536 1.00 87.75 78 GLU A N 1
ATOM 636 C CA . GLU A 1 78 ? -15.357 9.447 7.110 1.00 87.75 78 GLU A CA 1
ATOM 637 C C . GLU A 1 78 ? -14.353 8.551 6.371 1.00 87.75 78 GLU A C 1
ATOM 639 O O . GLU A 1 78 ? -14.698 7.942 5.358 1.00 87.75 78 GLU A O 1
ATOM 644 N N . MET A 1 79 ? -13.145 8.398 6.916 1.00 84.75 79 MET A N 1
ATOM 645 C CA . MET A 1 79 ? -12.057 7.645 6.284 1.00 84.75 79 MET A CA 1
ATOM 646 C C . MET A 1 79 ? -12.298 6.131 6.264 1.00 84.75 79 MET A C 1
ATOM 648 O O . MET A 1 79 ? -11.832 5.445 5.355 1.00 84.75 79 MET A O 1
ATOM 652 N N . TYR A 1 80 ? -13.016 5.600 7.257 1.00 84.56 80 TYR A N 1
ATOM 653 C CA . TYR A 1 80 ? -13.167 4.158 7.463 1.00 84.56 80 TYR A CA 1
ATOM 654 C C . TYR A 1 80 ? -14.612 3.643 7.329 1.00 84.56 80 TYR A C 1
ATOM 656 O O . TYR A 1 80 ? -14.925 2.528 7.761 1.00 84.56 80 TYR A O 1
ATOM 664 N N . ARG A 1 81 ? -15.499 4.423 6.698 1.00 75.25 81 ARG A N 1
ATOM 665 C CA . ARG A 1 81 ? -16.858 4.001 6.306 1.00 75.25 81 ARG A CA 1
ATOM 666 C C . ARG A 1 81 ? -16.841 2.758 5.421 1.00 75.25 81 ARG A C 1
ATOM 668 O O . ARG A 1 81 ? -15.964 2.585 4.580 1.00 75.25 81 ARG A O 1
ATOM 675 N N . ALA A 1 82 ? -17.881 1.933 5.541 1.00 63.72 82 ALA A N 1
ATOM 676 C CA . ALA A 1 82 ? -18.018 0.683 4.793 1.00 63.72 82 ALA A CA 1
ATOM 677 C C . ALA A 1 82 ? -17.915 0.844 3.260 1.00 63.72 82 ALA A C 1
ATOM 679 O O . ALA A 1 82 ? -17.507 -0.097 2.596 1.00 63.72 82 ALA A O 1
ATOM 680 N N . GLU A 1 83 ? -18.234 2.000 2.691 1.00 56.50 83 GLU A N 1
ATOM 681 C CA . GLU A 1 83 ? -18.141 2.252 1.244 1.00 56.50 83 GLU A CA 1
ATOM 682 C C . GLU A 1 83 ? -16.686 2.400 0.756 1.00 56.50 83 GLU A C 1
ATOM 684 O O . GLU A 1 83 ? -16.348 1.954 -0.337 1.00 56.50 83 GLU A O 1
ATOM 689 N N . MET A 1 84 ? -15.791 2.945 1.591 1.00 52.31 84 MET A N 1
ATOM 690 C CA . MET A 1 84 ? -14.381 3.191 1.240 1.00 52.31 84 MET A CA 1
ATOM 691 C C . MET A 1 84 ? -13.487 1.964 1.434 1.00 52.31 84 MET A C 1
ATOM 693 O O . MET A 1 84 ? -12.445 1.833 0.794 1.00 52.31 84 MET A O 1
ATOM 697 N N . VAL A 1 85 ? -13.905 1.027 2.288 1.00 60.16 85 VAL A N 1
ATOM 698 C CA . VAL A 1 85 ? -13.136 -0.190 2.588 1.00 60.16 85 VAL A CA 1
ATOM 699 C C . VAL A 1 85 ? -13.484 -1.361 1.644 1.00 60.16 85 VAL A C 1
ATOM 701 O O . VAL A 1 85 ? -13.075 -2.494 1.886 1.00 60.16 85 VAL A O 1
ATOM 704 N N . GLY A 1 86 ? -14.231 -1.084 0.562 1.00 53.72 86 GLY A N 1
ATOM 705 C CA . GLY A 1 86 ? -14.627 -2.030 -0.494 1.00 53.72 86 GLY A CA 1
ATOM 706 C C . GLY A 1 86 ? -15.678 -3.044 -0.038 1.00 53.72 86 GLY A C 1
ATOM 707 O O . GLY A 1 86 ? -15.646 -3.480 1.112 1.00 53.72 86 GLY A O 1
ATOM 708 N N . GLU A 1 87 ? -16.638 -3.413 -0.895 1.00 51.59 87 GLU A N 1
ATOM 709 C CA . GLU A 1 87 ? -17.638 -4.436 -0.549 1.00 51.59 87 GLU A CA 1
ATOM 710 C C . GLU A 1 87 ? -16.965 -5.722 -0.045 1.00 51.59 87 GLU A C 1
ATOM 712 O O . GLU A 1 87 ? -15.875 -6.073 -0.512 1.00 51.59 87 GLU A O 1
ATOM 717 N N . PRO A 1 88 ? -17.564 -6.432 0.933 1.00 53.34 88 PRO A N 1
ATOM 718 C CA . PRO A 1 88 ? -17.056 -7.738 1.308 1.00 53.34 88 PRO A CA 1
ATOM 719 C C . PRO A 1 88 ? -17.042 -8.605 0.051 1.00 53.34 88 PRO A C 1
ATOM 721 O O . PRO A 1 88 ? -18.094 -8.925 -0.494 1.00 53.34 88 PRO A O 1
ATOM 724 N N . SER A 1 89 ? -15.850 -8.990 -0.409 1.00 49.22 89 SER A N 1
ATOM 725 C CA . SER A 1 89 ? -15.757 -10.044 -1.409 1.00 49.22 89 SER A CA 1
ATOM 726 C C . SER A 1 89 ? -16.530 -11.246 -0.852 1.00 49.22 89 SER A C 1
ATOM 728 O O . SER A 1 89 ? -16.204 -11.700 0.252 1.00 49.22 89 SER A O 1
ATOM 730 N N . PRO A 1 90 ? -17.554 -11.764 -1.557 1.00 51.25 90 PRO A N 1
ATOM 731 C CA . PRO A 1 90 ? -18.337 -12.909 -1.088 1.00 51.25 90 PRO A CA 1
ATOM 732 C C . PRO A 1 90 ? -17.458 -14.155 -0.886 1.00 51.25 90 PRO A C 1
ATOM 734 O O . PRO A 1 90 ? -17.836 -15.096 -0.190 1.00 51.25 90 PRO A O 1
ATOM 737 N N . ALA A 1 91 ? -16.238 -14.143 -1.427 1.00 50.34 91 ALA A N 1
ATOM 738 C CA . ALA A 1 91 ? -15.206 -15.118 -1.149 1.00 50.34 91 ALA A CA 1
ATOM 739 C C . ALA A 1 91 ? -14.439 -14.767 0.141 1.00 50.34 91 ALA A C 1
ATOM 741 O O . ALA A 1 91 ? -13.301 -14.303 0.107 1.00 50.34 91 ALA A O 1
ATOM 742 N N . GLY A 1 92 ? -15.009 -15.107 1.300 1.00 49.06 92 GLY A N 1
ATOM 743 C CA . GLY A 1 92 ? -14.285 -15.247 2.576 1.00 49.06 92 GLY A CA 1
ATOM 744 C C . GLY A 1 92 ? -13.256 -16.396 2.589 1.00 49.06 92 GLY A C 1
ATOM 745 O O . GLY A 1 92 ? -13.015 -17.015 3.625 1.00 49.06 92 GLY A O 1
ATOM 746 N N . GLY A 1 93 ? -12.677 -16.739 1.437 1.00 50.22 93 GLY A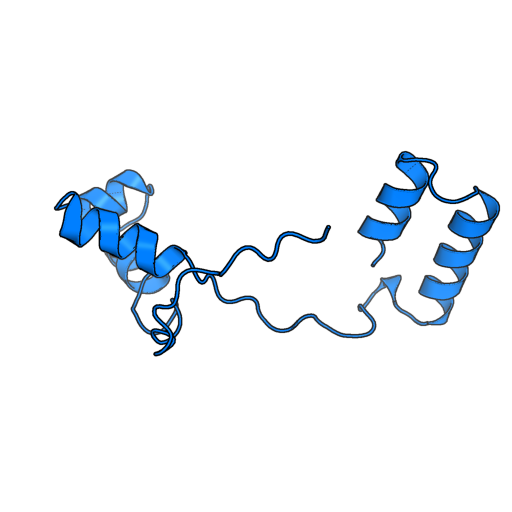 N 1
ATOM 747 C CA . GLY A 1 93 ? -11.709 -17.813 1.288 1.00 50.22 93 GLY A CA 1
ATOM 748 C C . GLY A 1 93 ? -10.311 -17.319 1.629 1.00 50.22 93 GLY A C 1
ATOM 749 O O . GLY A 1 93 ? -9.762 -16.474 0.927 1.00 50.22 93 GLY A O 1
ATOM 750 N N . ARG A 1 94 ? -9.721 -17.873 2.696 1.00 56.84 94 ARG A N 1
ATOM 751 C CA . ARG A 1 94 ? -8.292 -17.722 3.011 1.00 56.84 94 ARG A CA 1
ATOM 752 C C . ARG A 1 94 ? -7.465 -17.897 1.725 1.00 56.84 94 ARG A C 1
ATOM 754 O O . ARG A 1 94 ? -7.698 -18.886 1.022 1.00 56.84 94 ARG A O 1
ATOM 761 N N . PRO A 1 95 ? -6.507 -17.005 1.414 1.00 56.38 95 PRO A N 1
ATOM 762 C CA . PRO A 1 95 ? -5.642 -17.194 0.259 1.00 56.38 95 PRO A CA 1
ATOM 763 C C . PRO A 1 95 ? -4.916 -18.536 0.406 1.00 56.38 95 PRO A C 1
ATOM 765 O O . PRO A 1 95 ? -4.168 -18.754 1.360 1.00 56.38 95 PRO A O 1
ATOM 768 N N . LYS A 1 96 ? -5.191 -19.477 -0.505 1.00 58.81 96 LYS A N 1
ATOM 769 C CA . LYS A 1 96 ? -4.505 -20.771 -0.536 1.00 58.81 96 LYS A CA 1
ATOM 770 C C . LYS A 1 96 ? -3.082 -20.520 -1.024 1.00 58.81 96 LYS A C 1
ATOM 772 O O . LYS A 1 96 ? -2.877 -20.237 -2.202 1.00 58.81 96 LYS A O 1
ATOM 777 N N . LEU A 1 97 ? -2.109 -20.607 -0.120 1.00 59.16 97 LEU A N 1
ATOM 778 C CA . LEU A 1 97 ? -0.696 -20.609 -0.487 1.00 59.16 97 LEU A CA 1
ATOM 779 C C . LEU A 1 97 ? -0.444 -21.789 -1.432 1.00 59.16 97 LEU A C 1
ATOM 781 O O . LEU A 1 97 ? -0.656 -22.945 -1.066 1.00 59.16 97 LEU A O 1
ATOM 785 N N . ARG A 1 98 ? -0.025 -21.492 -2.664 1.00 64.00 98 ARG A N 1
ATOM 786 C CA . ARG A 1 98 ? 0.360 -22.509 -3.642 1.00 64.00 98 ARG A CA 1
ATOM 787 C C . ARG A 1 98 ? 1.855 -22.763 -3.482 1.00 64.00 98 ARG A C 1
ATOM 789 O O . ARG A 1 98 ? 2.662 -21.921 -3.860 1.00 64.00 98 ARG A O 1
ATOM 796 N N . VAL A 1 99 ? 2.217 -23.904 -2.902 1.00 66.62 99 VAL A N 1
ATOM 797 C CA . VAL A 1 99 ? 3.614 -24.357 -2.871 1.00 66.62 99 VAL A CA 1
ATOM 798 C C . VAL A 1 99 ? 3.982 -24.809 -4.283 1.00 66.62 99 VAL A C 1
ATOM 800 O O . VAL A 1 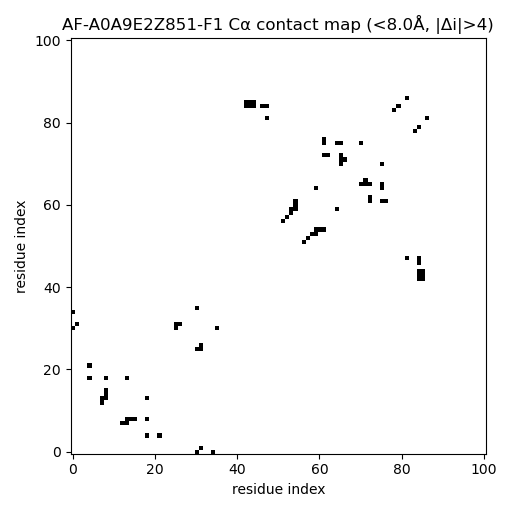99 ? 3.312 -25.672 -4.850 1.00 66.62 99 VAL A O 1
ATOM 803 N N . ILE A 1 100 ? 5.004 -24.190 -4.869 1.00 57.47 100 ILE A N 1
ATOM 804 C CA . ILE A 1 100 ? 5.610 -24.633 -6.127 1.00 57.47 100 ILE A CA 1
ATOM 805 C C . ILE A 1 100 ? 6.733 -25.595 -5.729 1.00 57.47 100 ILE A C 1
ATOM 807 O O . ILE A 1 100 ? 7.622 -25.195 -4.978 1.00 57.47 100 ILE A O 1
ATOM 811 N N . LYS A 1 101 ? 6.618 -26.863 -6.141 1.00 56.88 101 LYS A N 1
ATOM 812 C CA . LYS A 1 101 ? 7.695 -27.857 -6.030 1.00 56.88 101 LYS A CA 1
ATOM 813 C C . LYS A 1 101 ? 8.722 -27.639 -7.128 1.00 56.88 101 LYS A C 1
ATOM 815 O O . LYS A 1 101 ? 8.285 -27.276 -8.243 1.00 56.88 101 LYS A O 1
#

pLDDT: mean 82.83, std 14.8, range [49.06, 97.94]